Protein AF-A0A936WTS0-F1 (afdb_monomer_lite)

Secondary structure (DSSP, 8-state):
--HHHHHTTEEEEEEEEESSGGGPEEEEEEEEEETTTTEEEEEEES-SSS-HHHHHHHHHHHHHHHHHHHHHHH-

Foldseek 3Di:
DDPVCVVLFFPDKDWDWPDDDPPTAIKMWTWGQDPVVRDIDIDIGSDPPDDSSVRVVVVVVVVVVVVVVVVVVVD

Radius of gyration: 15.1 Å; chains: 1; bounding box: 33×29×47 Å

pLDDT: mean 81.78, std 9.97, range [49.81, 90.56]

Sequence (75 aa):
MNDAQRVAGVIAQQLVRLGAGKRSLAARVVHYHHKESGRIFRFVTNNTKWSPTTVARIYRQRWDIEMLFKRIKQN

Structure (mmCIF, N/CA/C/O backbone):
data_AF-A0A936WTS0-F1
#
_entry.id   AF-A0A936WTS0-F1
#
loop_
_atom_site.group_PDB
_atom_site.id
_atom_site.type_symbol
_atom_site.label_atom_id
_atom_site.label_alt_id
_atom_site.label_comp_id
_atom_site.label_asym_id
_atom_site.label_entity_id
_atom_site.label_seq_id
_atom_site.pdbx_PDB_ins_code
_atom_site.Cartn_x
_atom_site.Cartn_y
_atom_site.Cartn_z
_atom_site.occupancy
_atom_site.B_iso_or_equiv
_atom_site.auth_seq_id
_atom_site.auth_comp_id
_atom_site.auth_asym_id
_atom_site.auth_atom_id
_atom_site.pdbx_PDB_model_num
ATOM 1 N N . MET A 1 1 ? -6.988 -14.372 -10.867 1.00 49.81 1 MET A N 1
ATOM 2 C CA . MET A 1 1 ? -7.175 -13.447 -9.723 1.00 49.81 1 MET A CA 1
ATOM 3 C C . MET A 1 1 ? -7.632 -14.297 -8.543 1.00 49.81 1 MET A C 1
ATOM 5 O O . MET A 1 1 ? -8.689 -14.888 -8.674 1.00 49.81 1 MET A O 1
ATOM 9 N N . ASN A 1 2 ? -6.847 -14.442 -7.467 1.00 57.06 2 ASN A N 1
ATOM 10 C CA . ASN A 1 2 ? -7.184 -15.365 -6.365 1.00 57.06 2 ASN A CA 1
ATOM 11 C C . ASN A 1 2 ? -8.352 -14.837 -5.514 1.00 57.06 2 ASN A C 1
ATOM 13 O O . ASN A 1 2 ? -8.318 -13.682 -5.083 1.00 57.06 2 ASN A O 1
ATOM 17 N N . ASP A 1 3 ? -9.318 -15.698 -5.191 1.00 57.25 3 ASP A N 1
ATOM 18 C CA . ASP A 1 3 ? -10.489 -15.413 -4.344 1.00 57.25 3 ASP A CA 1
ATOM 19 C C . ASP A 1 3 ? -10.150 -14.787 -2.982 1.00 57.25 3 ASP A C 1
ATOM 21 O O . ASP A 1 3 ? -10.839 -13.877 -2.517 1.00 57.25 3 ASP A O 1
ATOM 25 N N . ALA A 1 4 ? -9.008 -15.153 -2.395 1.00 59.09 4 ALA A N 1
ATOM 26 C CA . ALA A 1 4 ? -8.520 -14.578 -1.140 1.00 59.09 4 ALA A CA 1
ATOM 27 C C . ALA A 1 4 ? -8.277 -13.051 -1.201 1.00 59.09 4 ALA A C 1
ATOM 29 O O . ALA A 1 4 ? -8.338 -12.365 -0.180 1.00 59.09 4 ALA A O 1
ATOM 30 N N . GLN A 1 5 ? -8.006 -12.489 -2.387 1.00 56.38 5 GLN A N 1
ATOM 31 C CA . GLN A 1 5 ? -7.749 -11.050 -2.557 1.00 56.38 5 GLN A CA 1
ATOM 32 C C . GLN A 1 5 ? -9.044 -10.230 -2.620 1.00 56.38 5 GLN A C 1
ATOM 34 O O . GLN A 1 5 ? -9.061 -9.085 -2.163 1.00 56.38 5 GLN A O 1
ATOM 39 N N . ARG A 1 6 ? -10.137 -10.829 -3.117 1.00 53.75 6 ARG A N 1
ATOM 40 C CA . ARG A 1 6 ? -11.465 -10.198 -3.171 1.00 53.75 6 ARG A CA 1
ATOM 41 C C . ARG A 1 6 ? -12.077 -10.067 -1.780 1.00 53.75 6 ARG A C 1
ATOM 43 O O . ARG A 1 6 ? -12.586 -9.005 -1.433 1.00 53.75 6 ARG A O 1
ATOM 50 N N . VAL A 1 7 ? -11.947 -11.109 -0.956 1.00 58.00 7 VAL A N 1
ATOM 51 C CA . VAL A 1 7 ? -12.414 -11.097 0.443 1.00 58.00 7 VAL A CA 1
ATOM 52 C C . VAL A 1 7 ? -11.678 -10.030 1.259 1.00 58.00 7 VAL A C 1
ATOM 54 O O . VAL A 1 7 ? -12.284 -9.337 2.077 1.00 58.00 7 VAL A O 1
ATOM 57 N N . ALA A 1 8 ? -10.389 -9.835 0.972 1.00 64.81 8 ALA A N 1
ATOM 58 C CA . ALA A 1 8 ? -9.538 -8.887 1.675 1.00 64.81 8 ALA A CA 1
ATOM 59 C C . ALA A 1 8 ? -9.705 -7.415 1.248 1.00 64.81 8 ALA A C 1
ATOM 61 O O . ALA A 1 8 ? -9.058 -6.558 1.837 1.00 64.81 8 ALA A O 1
ATOM 62 N N . GLY A 1 9 ? -10.545 -7.094 0.257 1.00 75.19 9 GLY A N 1
ATOM 63 C CA . GLY A 1 9 ? -10.800 -5.705 -0.153 1.00 75.19 9 GLY A CA 1
ATOM 64 C C . GLY A 1 9 ? -9.798 -5.126 -1.157 1.00 75.19 9 GLY A C 1
ATOM 65 O O . GLY A 1 9 ? -9.782 -3.917 -1.374 1.00 75.19 9 GLY A O 1
ATOM 66 N N . VAL A 1 10 ? -8.966 -5.949 -1.802 1.00 79.62 10 VAL A N 1
ATOM 67 C CA . VAL A 1 10 ? -8.137 -5.485 -2.925 1.00 79.62 10 VAL A CA 1
ATOM 68 C C . VAL A 1 10 ? -9.022 -5.362 -4.165 1.00 79.62 10 VAL A C 1
ATOM 70 O O . VAL A 1 10 ? -9.543 -6.361 -4.656 1.00 79.62 10 VAL A O 1
ATOM 73 N N . ILE A 1 11 ? -9.178 -4.140 -4.679 1.00 82.56 11 ILE A N 1
ATOM 74 C CA . ILE A 1 11 ? -10.019 -3.859 -5.853 1.00 82.56 11 ILE A CA 1
ATOM 75 C C . ILE A 1 11 ? -9.234 -4.108 -7.139 1.00 82.56 11 ILE A C 1
ATOM 77 O O . ILE A 1 11 ? -9.733 -4.712 -8.084 1.00 82.56 11 ILE A O 1
ATOM 81 N N . ALA A 1 12 ? -7.998 -3.614 -7.186 1.00 81.88 12 ALA A N 1
ATOM 82 C CA . ALA A 1 12 ? -7.180 -3.640 -8.386 1.00 81.88 12 ALA A CA 1
ATOM 83 C C . ALA A 1 12 ? -5.695 -3.536 -8.045 1.00 81.88 12 ALA A C 1
ATOM 85 O O . ALA A 1 12 ? -5.297 -3.090 -6.968 1.00 81.88 12 ALA A O 1
ATOM 86 N N . GLN A 1 13 ? -4.867 -3.934 -8.998 1.00 84.69 13 GLN A N 1
ATOM 87 C CA . GLN A 1 13 ? -3.428 -3.732 -8.960 1.00 84.69 13 GLN A CA 1
ATOM 88 C C . GLN A 1 13 ? -2.938 -3.403 -10.368 1.00 84.69 13 GLN A C 1
ATOM 90 O O . GLN A 1 13 ? -3.461 -3.943 -11.340 1.00 84.69 13 GLN A O 1
ATOM 95 N N . GLN A 1 14 ? -1.932 -2.543 -10.471 1.00 87.69 14 GLN A N 1
ATOM 96 C CA . GLN A 1 14 ? -1.353 -2.133 -11.745 1.00 87.69 14 GLN A CA 1
ATOM 97 C C . GLN A 1 14 ? 0.164 -2.023 -11.620 1.00 87.69 14 GLN A C 1
ATOM 99 O O . GLN A 1 14 ? 0.672 -1.470 -10.647 1.00 87.69 14 GLN A O 1
ATOM 104 N N . LEU A 1 15 ? 0.897 -2.533 -12.608 1.00 88.06 15 LEU A N 1
ATOM 105 C CA . LEU A 1 15 ? 2.330 -2.276 -12.735 1.00 88.06 15 LEU A CA 1
ATOM 106 C C . LEU A 1 15 ? 2.531 -0.897 -13.364 1.00 88.06 15 LEU A C 1
ATOM 108 O O . LEU A 1 15 ? 1.928 -0.577 -14.385 1.00 88.06 15 LEU A O 1
ATOM 112 N N . VAL A 1 16 ? 3.363 -0.076 -12.737 1.00 89.62 16 VAL A N 1
ATOM 113 C CA . VAL A 1 16 ? 3.678 1.281 -13.182 1.00 89.62 16 VAL A CA 1
ATOM 1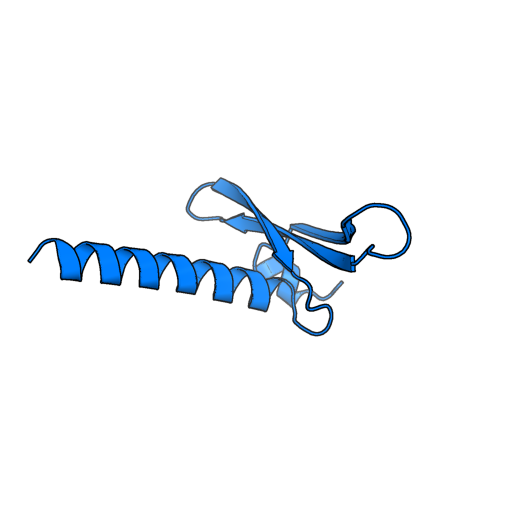14 C C . VAL A 1 16 ? 5.182 1.453 -13.273 1.00 89.62 16 VAL A C 1
ATOM 116 O O . VAL A 1 16 ? 5.945 0.854 -12.519 1.00 89.62 16 VAL A O 1
ATOM 119 N N . ARG A 1 17 ? 5.625 2.295 -14.198 1.00 89.06 17 ARG A N 1
ATOM 120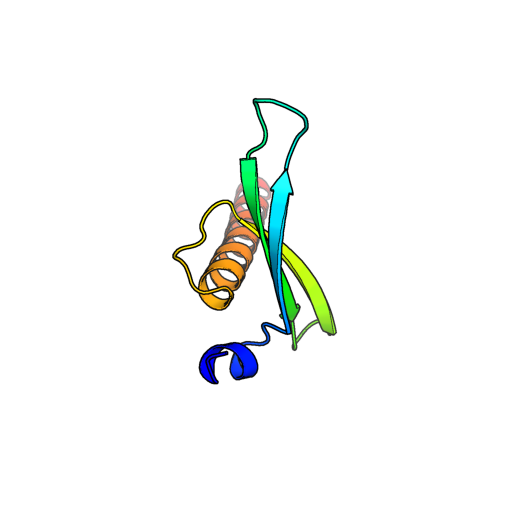 C CA . ARG A 1 17 ? 7.025 2.685 -14.308 1.00 89.06 17 ARG A CA 1
ATOM 121 C C . ARG A 1 17 ? 7.158 4.091 -13.732 1.00 89.06 17 ARG A C 1
ATOM 123 O O . ARG A 1 17 ? 6.537 5.020 -14.234 1.00 89.06 17 ARG A O 1
ATOM 130 N N . LEU A 1 18 ? 7.911 4.225 -12.645 1.00 86.69 18 LEU A N 1
ATOM 131 C CA . LEU A 1 18 ? 8.154 5.498 -11.972 1.00 86.69 18 LEU A CA 1
ATOM 132 C C . LEU A 1 18 ? 9.461 6.107 -12.482 1.00 86.69 18 LEU A C 1
ATOM 134 O O . LEU A 1 18 ? 10.493 5.441 -12.488 1.00 86.69 18 LEU A O 1
ATOM 138 N N . GLY A 1 19 ? 9.423 7.378 -12.881 1.00 84.75 19 GLY A N 1
ATOM 139 C CA . GLY A 1 19 ? 10.584 8.119 -13.384 1.00 84.75 19 GLY A CA 1
ATOM 140 C C . GLY A 1 19 ? 10.729 8.108 -14.911 1.00 84.75 19 GLY A C 1
ATOM 141 O O . GLY A 1 19 ? 10.091 7.324 -15.611 1.00 84.75 19 GLY A O 1
ATOM 142 N N . ALA A 1 20 ? 11.584 8.997 -15.423 1.00 79.88 20 ALA A N 1
ATOM 143 C CA . ALA A 1 20 ? 11.829 9.196 -16.853 1.00 79.88 20 ALA A CA 1
ATOM 144 C C . ALA A 1 20 ? 13.242 8.733 -17.265 1.00 79.88 20 ALA A C 1
ATOM 146 O O . ALA A 1 20 ? 14.215 8.897 -16.523 1.00 79.88 20 ALA A O 1
ATOM 147 N N . GLY A 1 21 ? 13.366 8.158 -18.466 1.00 80.56 21 GLY A N 1
ATOM 148 C CA . GLY A 1 21 ? 14.647 7.742 -19.052 1.00 80.56 21 GLY A CA 1
ATOM 149 C C . GLY A 1 21 ? 15.291 6.510 -18.392 1.00 80.56 21 GLY A C 1
ATOM 150 O O . GLY A 1 21 ? 14.607 5.599 -17.916 1.00 80.56 21 GLY A O 1
ATOM 151 N N . LYS A 1 22 ? 16.635 6.473 -18.365 1.00 78.88 22 LYS A N 1
ATOM 152 C CA . LYS A 1 22 ? 17.443 5.337 -17.862 1.00 78.88 22 LYS A CA 1
ATOM 153 C C . LYS A 1 22 ? 17.270 5.029 -16.366 1.00 78.88 22 LYS A C 1
ATOM 155 O O . LYS A 1 22 ? 17.649 3.949 -15.938 1.00 78.88 22 LYS A O 1
ATOM 160 N N . ARG A 1 23 ? 16.695 5.942 -15.573 1.00 81.75 23 ARG A N 1
ATOM 161 C CA . ARG A 1 23 ? 16.462 5.768 -14.122 1.00 81.75 23 ARG A CA 1
ATOM 162 C C . ARG A 1 23 ? 15.029 5.346 -13.784 1.00 81.75 23 ARG A C 1
ATOM 164 O O . ARG A 1 23 ? 14.568 5.559 -12.668 1.00 81.75 23 ARG A O 1
ATOM 171 N N . SER A 1 24 ? 14.304 4.794 -14.752 1.00 83.38 24 SER A N 1
ATOM 172 C CA . SER A 1 24 ? 12.934 4.354 -14.521 1.00 83.38 24 SER A CA 1
ATOM 173 C C . SER A 1 24 ? 12.885 3.095 -13.647 1.00 83.38 24 SER A C 1
ATOM 175 O O . SER A 1 24 ? 13.532 2.092 -13.940 1.00 83.38 24 SER A O 1
ATOM 177 N N . LEU A 1 25 ? 12.099 3.149 -12.572 1.00 85.56 25 LEU A N 1
ATOM 178 C CA . LEU A 1 25 ? 11.901 2.059 -11.622 1.00 85.56 25 LEU A CA 1
ATOM 179 C C . LEU A 1 25 ? 10.563 1.372 -11.892 1.00 85.56 25 LEU A C 1
ATOM 181 O O . LEU A 1 25 ? 9.519 2.022 -11.954 1.00 85.56 25 LEU A O 1
ATOM 185 N N . ALA A 1 26 ? 10.577 0.047 -12.014 1.00 85.56 26 ALA A N 1
ATOM 186 C CA . ALA A 1 26 ? 9.346 -0.731 -12.023 1.00 85.56 26 ALA A CA 1
ATOM 187 C C . ALA A 1 26 ? 8.741 -0.744 -10.612 1.00 85.56 26 ALA A C 1
ATOM 189 O O . ALA A 1 26 ? 9.380 -1.159 -9.647 1.00 85.56 26 ALA A O 1
ATOM 190 N N . ALA A 1 27 ? 7.501 -0.293 -10.502 1.00 89.62 27 ALA A N 1
ATOM 191 C CA . ALA A 1 27 ? 6.724 -0.314 -9.280 1.00 89.62 27 ALA A CA 1
ATOM 192 C C . ALA A 1 27 ? 5.333 -0.884 -9.555 1.00 89.62 27 ALA A C 1
ATOM 194 O O . ALA A 1 27 ? 4.933 -1.164 -10.684 1.00 89.62 27 ALA A O 1
ATOM 195 N N . ARG A 1 28 ? 4.579 -1.081 -8.488 1.00 89.38 28 ARG A N 1
ATOM 196 C CA . ARG A 1 28 ? 3.237 -1.631 -8.508 1.00 89.38 28 ARG A CA 1
ATOM 197 C C . ARG A 1 28 ? 2.348 -0.776 -7.631 1.00 89.38 28 ARG A C 1
ATOM 199 O O . ARG A 1 28 ? 2.688 -0.493 -6.488 1.00 89.38 28 ARG A O 1
ATOM 206 N N . VAL A 1 29 ? 1.202 -0.391 -8.165 1.00 90.12 29 VAL A N 1
ATOM 207 C CA . VAL A 1 29 ? 0.142 0.292 -7.436 1.00 90.12 29 VAL A CA 1
ATOM 208 C C . VAL A 1 29 ? -0.902 -0.737 -7.037 1.00 90.12 29 VAL A C 1
ATOM 210 O O . VAL A 1 29 ? -1.347 -1.532 -7.862 1.00 90.12 29 VAL A O 1
ATOM 213 N N . VAL A 1 30 ? -1.288 -0.731 -5.768 1.00 89.88 30 VAL A N 1
ATOM 214 C CA . VAL A 1 30 ? -2.334 -1.581 -5.202 1.00 89.88 30 VAL A CA 1
ATOM 215 C C . VAL A 1 30 ? -3.481 -0.687 -4.752 1.00 89.88 30 VAL A C 1
ATOM 217 O O . VAL A 1 30 ? -3.285 0.200 -3.924 1.00 89.88 30 VAL A O 1
ATOM 220 N N . HIS A 1 31 ? -4.675 -0.923 -5.291 1.00 89.81 31 HIS A N 1
ATOM 221 C CA . HIS A 1 31 ? -5.910 -0.269 -4.872 1.00 89.81 31 HIS A CA 1
ATOM 222 C C . HIS A 1 31 ? -6.610 -1.131 -3.827 1.00 89.81 31 HIS A C 1
ATOM 224 O O . HIS A 1 31 ? -7.008 -2.267 -4.097 1.00 89.81 31 HIS A O 1
ATOM 230 N N . TYR A 1 32 ? -6.765 -0.574 -2.634 1.00 88.62 32 TYR A N 1
ATOM 231 C CA . TYR A 1 32 ? -7.331 -1.248 -1.480 1.00 88.62 32 TYR A CA 1
ATOM 232 C C . TYR A 1 32 ? -8.552 -0.486 -0.969 1.00 88.62 32 TYR A C 1
ATOM 234 O O . TYR A 1 32 ? -8.467 0.700 -0.659 1.00 88.62 32 TYR A O 1
ATOM 242 N N . HIS A 1 33 ? -9.685 -1.171 -0.871 1.00 86.50 33 HIS A N 1
ATOM 243 C CA . HIS A 1 33 ? -10.905 -0.650 -0.276 1.00 86.50 33 HIS A CA 1
ATOM 244 C C . HIS A 1 33 ? -10.921 -0.947 1.218 1.00 86.50 33 HIS A C 1
ATOM 246 O O . HIS A 1 33 ? -11.004 -2.106 1.633 1.00 86.50 33 HIS A O 1
ATOM 252 N N . HIS A 1 34 ? -10.878 0.096 2.038 1.00 82.56 34 HIS A N 1
ATOM 253 C CA . HIS A 1 34 ? -11.036 -0.065 3.472 1.00 82.56 34 HIS A CA 1
ATOM 254 C C . HIS A 1 34 ? -12.524 -0.068 3.825 1.00 82.56 34 HIS A C 1
ATOM 256 O O . HIS 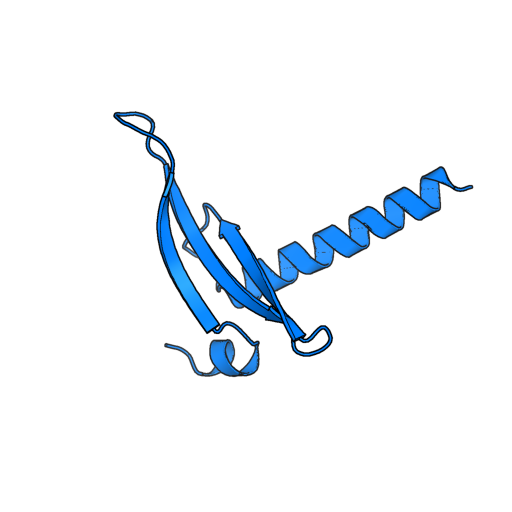A 1 34 ? -13.164 0.980 3.825 1.00 82.56 34 HIS A O 1
ATOM 262 N N . LYS A 1 35 ? -13.073 -1.252 4.124 1.00 78.56 35 LYS A N 1
ATOM 263 C CA . LYS A 1 35 ? -14.506 -1.432 4.412 1.00 78.56 35 LYS A CA 1
ATOM 264 C C . LYS A 1 35 ? -14.999 -0.584 5.589 1.00 78.56 35 LYS A C 1
ATOM 266 O O . LYS A 1 35 ? -16.101 -0.066 5.516 1.00 78.56 35 LYS A O 1
ATOM 271 N N . GLU A 1 36 ? -14.187 -0.412 6.631 1.00 79.62 36 GLU A N 1
ATOM 272 C CA . GLU A 1 36 ? -14.604 0.303 7.848 1.00 79.62 36 GLU A CA 1
ATOM 273 C C . GLU A 1 36 ? -14.673 1.822 7.659 1.00 79.62 36 GLU A C 1
ATOM 275 O O . GLU A 1 36 ? -15.516 2.474 8.260 1.00 79.62 36 GLU A O 1
ATOM 280 N N . SER A 1 37 ? -13.804 2.402 6.822 1.00 79.38 37 SER A N 1
ATOM 281 C CA . SER A 1 37 ? -13.806 3.854 6.577 1.00 79.38 37 SER A CA 1
ATOM 282 C C . SER A 1 37 ? -14.479 4.251 5.264 1.00 79.38 37 SER A C 1
ATOM 284 O O . SER A 1 37 ? -14.614 5.441 4.997 1.00 79.38 37 SER A O 1
ATOM 286 N N . GLY A 1 38 ? -14.835 3.284 4.410 1.00 82.00 38 GLY A N 1
ATOM 287 C CA . GLY A 1 38 ? -15.358 3.518 3.059 1.00 82.00 38 GLY A CA 1
ATOM 288 C C . GLY A 1 38 ? -14.356 4.169 2.097 1.00 82.00 38 GLY A C 1
ATOM 289 O O . GLY A 1 38 ? -14.722 4.576 0.997 1.00 82.00 38 GLY A O 1
ATOM 290 N N . ARG A 1 39 ? -13.082 4.309 2.492 1.00 86.19 39 ARG A N 1
ATOM 291 C CA . ARG A 1 39 ? -12.055 5.005 1.701 1.00 86.19 39 ARG A CA 1
ATOM 292 C C . ARG A 1 39 ? -11.258 4.026 0.847 1.00 86.19 39 ARG A C 1
ATOM 294 O O . ARG A 1 39 ? -10.889 2.935 1.284 1.00 86.19 39 ARG A O 1
ATOM 301 N N . ILE A 1 40 ? -10.928 4.464 -0.367 1.00 87.38 40 ILE A N 1
ATOM 302 C CA . ILE A 1 40 ? -10.021 3.750 -1.267 1.00 87.38 40 ILE A CA 1
ATOM 303 C C . ILE A 1 40 ? -8.605 4.279 -1.052 1.00 87.38 40 ILE A C 1
ATOM 305 O O . ILE A 1 40 ? -8.326 5.458 -1.266 1.00 87.38 40 ILE A O 1
ATOM 309 N N . PHE A 1 41 ? -7.701 3.387 -0.671 1.00 87.31 41 PHE A N 1
ATOM 310 C CA . PHE A 1 41 ? -6.280 3.663 -0.532 1.00 87.31 41 PHE A CA 1
ATOM 311 C C . PHE A 1 41 ? -5.516 3.153 -1.751 1.00 87.31 41 PHE A C 1
ATOM 313 O O . PHE A 1 41 ? -5.820 2.092 -2.300 1.00 87.31 41 PHE A O 1
ATOM 320 N N . ARG A 1 42 ? -4.500 3.911 -2.170 1.00 90.06 42 ARG A N 1
ATOM 321 C CA . ARG A 1 42 ? -3.566 3.508 -3.226 1.00 90.06 42 ARG A CA 1
ATOM 322 C C . ARG A 1 42 ? -2.180 3.380 -2.622 1.00 90.06 42 ARG A C 1
ATOM 324 O O . ARG A 1 42 ? -1.615 4.365 -2.156 1.00 90.06 42 ARG A O 1
ATOM 331 N N . PHE A 1 43 ? -1.643 2.170 -2.634 1.00 89.31 43 PHE A N 1
ATOM 332 C CA . PHE A 1 43 ? -0.311 1.875 -2.123 1.00 89.31 43 PHE A CA 1
ATOM 333 C C . PHE A 1 43 ? 0.647 1.645 -3.281 1.00 89.31 43 PHE A C 1
ATOM 335 O O . PHE A 1 43 ? 0.335 0.883 -4.191 1.00 89.31 43 PHE A O 1
ATOM 342 N N . VAL A 1 44 ? 1.815 2.281 -3.241 1.00 90.06 44 VAL A N 1
ATOM 343 C CA . VAL A 1 44 ? 2.875 2.090 -4.236 1.00 90.06 44 VAL A CA 1
ATOM 344 C C . VAL A 1 44 ? 3.953 1.212 -3.621 1.00 90.06 44 VAL A C 1
ATOM 346 O O . VAL A 1 44 ? 4.485 1.532 -2.565 1.00 90.06 44 VAL A O 1
ATOM 349 N N . THR A 1 45 ? 4.288 0.104 -4.270 1.00 88.19 45 THR A N 1
ATOM 350 C CA . THR A 1 45 ? 5.322 -0.823 -3.810 1.00 88.19 45 THR A CA 1
ATOM 351 C C . THR A 1 45 ? 6.284 -1.169 -4.938 1.00 88.19 45 THR A C 1
ATOM 353 O O . THR A 1 45 ? 5.878 -1.354 -6.081 1.00 88.19 45 THR A O 1
ATOM 356 N N . ASN A 1 46 ? 7.571 -1.278 -4.622 1.00 87.44 46 ASN A N 1
ATOM 357 C CA . ASN A 1 46 ? 8.575 -1.853 -5.521 1.00 87.44 46 ASN A CA 1
ATOM 358 C C . ASN A 1 46 ? 8.556 -3.394 -5.497 1.00 87.44 46 ASN A C 1
ATOM 360 O O . ASN A 1 46 ? 9.205 -4.034 -6.319 1.00 87.44 46 ASN A O 1
ATOM 364 N N . ASN A 1 47 ? 7.818 -4.000 -4.561 1.00 83.12 47 ASN A N 1
ATOM 365 C CA . ASN A 1 47 ? 7.805 -5.438 -4.365 1.00 83.12 47 ASN A CA 1
ATOM 366 C C . ASN A 1 47 ? 6.647 -6.091 -5.129 1.00 83.12 47 ASN A C 1
ATOM 368 O O . ASN A 1 47 ? 5.467 -5.960 -4.791 1.00 83.12 47 ASN A O 1
ATOM 372 N N . THR A 1 48 ? 7.001 -6.839 -6.167 1.00 79.50 48 THR A N 1
ATOM 373 C CA . THR A 1 48 ? 6.061 -7.581 -7.014 1.00 79.50 48 THR A CA 1
ATOM 374 C C . THR A 1 48 ? 5.780 -8.996 -6.514 1.00 79.50 48 THR A C 1
ATOM 376 O O . THR A 1 48 ? 4.786 -9.586 -6.927 1.00 79.50 48 THR A O 1
ATOM 379 N N . LYS A 1 49 ? 6.599 -9.532 -5.598 1.00 83.12 49 LYS A N 1
ATOM 380 C CA . LYS A 1 49 ? 6.461 -10.902 -5.075 1.00 83.12 49 LYS A CA 1
ATOM 381 C C . LYS A 1 49 ? 5.351 -11.027 -4.036 1.00 83.12 49 LYS A C 1
ATOM 3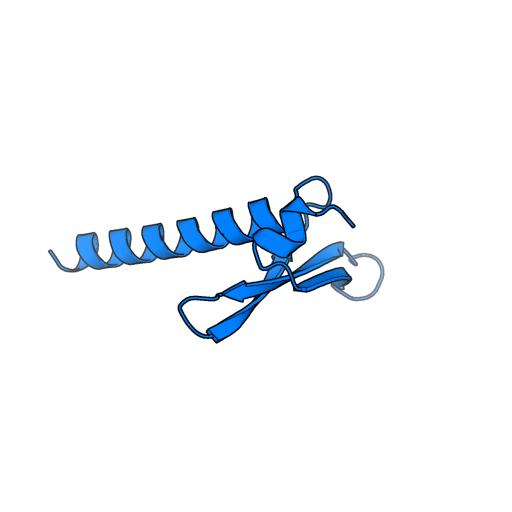83 O O . LYS A 1 49 ? 4.765 -12.091 -3.872 1.00 83.12 49 LYS A O 1
ATOM 388 N N . TRP A 1 50 ? 5.075 -9.956 -3.297 1.00 84.44 50 TRP A N 1
ATOM 389 C CA . TRP A 1 50 ? 4.093 -9.997 -2.218 1.00 84.44 50 TRP A CA 1
ATOM 390 C C . TRP A 1 50 ? 2.660 -9.856 -2.717 1.00 84.44 50 TRP A C 1
ATOM 392 O O . TRP A 1 50 ? 2.363 -9.148 -3.685 1.00 84.44 50 TRP A O 1
ATOM 402 N N . SER A 1 51 ? 1.736 -10.495 -2.000 1.00 86.00 51 SER A N 1
ATOM 403 C CA . SER A 1 51 ? 0.314 -10.319 -2.269 1.00 86.00 51 SER A CA 1
ATOM 404 C C . SER A 1 51 ? -0.102 -8.858 -2.003 1.00 86.00 51 SER A C 1
ATOM 406 O O . SER A 1 51 ? 0.416 -8.229 -1.074 1.00 86.00 51 SER A O 1
ATOM 408 N N . PRO A 1 52 ? -1.040 -8.294 -2.784 1.00 83.12 52 PRO A N 1
ATOM 409 C CA . PRO A 1 52 ? -1.520 -6.931 -2.562 1.00 83.12 52 PRO A CA 1
ATOM 410 C C . PRO A 1 52 ? -2.172 -6.766 -1.177 1.00 83.12 52 PRO A C 1
ATOM 412 O O . PRO A 1 52 ? -2.049 -5.710 -0.560 1.00 83.12 52 PRO A O 1
ATOM 415 N N . THR A 1 53 ? -2.770 -7.832 -0.635 1.00 84.94 53 THR A N 1
ATOM 416 C CA . THR A 1 53 ? -3.289 -7.877 0.739 1.00 84.94 53 THR A CA 1
ATOM 417 C C . THR A 1 53 ? -2.183 -7.713 1.781 1.00 84.94 53 THR A C 1
ATOM 419 O O . THR A 1 53 ? -2.336 -6.954 2.737 1.00 84.94 53 THR A O 1
ATOM 422 N N . THR A 1 54 ? -1.047 -8.394 1.594 1.00 88.38 54 THR A N 1
ATOM 423 C CA . THR A 1 54 ? 0.118 -8.274 2.484 1.00 88.38 54 THR A CA 1
ATOM 424 C C . THR A 1 54 ? 0.635 -6.841 2.498 1.00 88.38 54 THR A C 1
ATOM 426 O O . THR A 1 54 ? 0.882 -6.296 3.570 1.00 88.38 54 THR A O 1
ATOM 429 N N . VAL A 1 55 ? 0.737 -6.212 1.323 1.00 88.00 55 VAL A N 1
ATOM 430 C CA . VAL A 1 55 ? 1.152 -4.809 1.195 1.00 88.00 55 VAL A CA 1
ATOM 431 C C . VAL A 1 55 ? 0.193 -3.901 1.969 1.00 88.00 55 VAL A C 1
ATOM 433 O O . VAL A 1 55 ? 0.641 -3.143 2.823 1.00 88.00 55 VAL A O 1
ATOM 436 N N . ALA A 1 56 ? -1.121 -4.031 1.760 1.00 86.19 56 ALA A N 1
ATOM 437 C CA . ALA A 1 56 ? -2.116 -3.234 2.482 1.00 86.19 56 ALA A CA 1
ATOM 438 C C . ALA A 1 56 ? -2.038 -3.417 4.012 1.00 86.19 56 ALA A C 1
ATOM 440 O O . ALA A 1 56 ? -2.171 -2.451 4.762 1.00 86.19 56 ALA A O 1
ATOM 441 N N . ARG A 1 57 ? -1.774 -4.641 4.492 1.00 86.62 57 ARG A N 1
ATOM 442 C CA . ARG A 1 57 ? -1.595 -4.920 5.925 1.00 86.62 57 ARG A CA 1
ATOM 443 C C . ARG A 1 57 ? -0.353 -4.239 6.505 1.00 86.62 57 ARG A C 1
ATOM 445 O O . ARG A 1 57 ? -0.448 -3.662 7.581 1.00 86.62 57 ARG A O 1
ATOM 452 N N . ILE A 1 58 ? 0.773 -4.260 5.792 1.00 88.38 58 ILE A N 1
ATOM 453 C CA . ILE A 1 58 ? 2.002 -3.565 6.213 1.00 88.38 58 ILE A CA 1
ATOM 454 C C . ILE A 1 58 ? 1.758 -2.054 6.297 1.00 88.38 58 ILE A C 1
ATOM 456 O O . ILE A 1 58 ? 2.169 -1.406 7.258 1.00 88.38 58 ILE A O 1
ATOM 460 N N . TYR A 1 59 ? 1.042 -1.487 5.322 1.00 85.88 59 TYR A N 1
ATOM 461 C CA . TYR A 1 59 ? 0.683 -0.070 5.357 1.00 85.88 59 TYR A CA 1
ATOM 462 C C . TYR A 1 59 ? -0.256 0.284 6.518 1.00 85.88 59 TYR A C 1
ATOM 464 O O . TYR A 1 59 ? -0.110 1.368 7.075 1.00 85.88 59 TYR A O 1
ATOM 472 N N . ARG A 1 60 ? -1.151 -0.623 6.939 1.00 83.94 60 ARG A N 1
ATOM 473 C CA . ARG A 1 60 ? -1.924 -0.452 8.183 1.00 83.94 60 ARG A CA 1
ATOM 474 C C . ARG A 1 60 ? -1.029 -0.444 9.422 1.00 83.94 60 ARG A C 1
ATOM 476 O O . ARG A 1 60 ? -1.113 0.491 10.204 1.00 83.94 60 ARG A O 1
ATOM 483 N N . GLN A 1 61 ? -0.122 -1.413 9.553 1.00 87.38 61 GLN A N 1
ATOM 484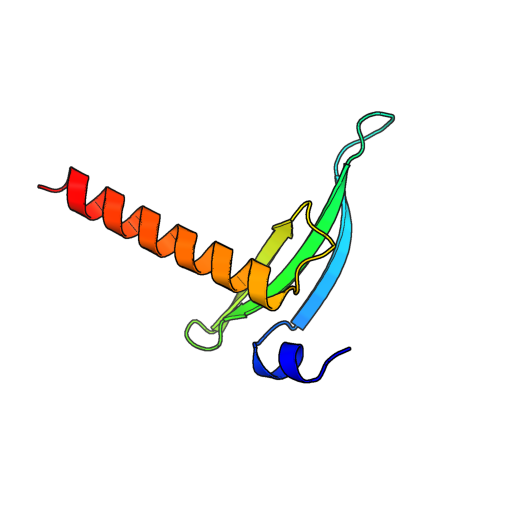 C CA . GLN A 1 61 ? 0.808 -1.479 10.693 1.00 87.38 61 GLN A CA 1
ATOM 485 C C . GLN A 1 61 ? 1.674 -0.217 10.817 1.00 87.38 61 GLN A C 1
ATOM 487 O O . GLN A 1 61 ? 2.013 0.212 11.916 1.00 87.38 61 GLN A O 1
ATOM 492 N N . ARG A 1 62 ? 2.010 0.423 9.690 1.00 86.88 62 ARG A N 1
ATOM 493 C CA . ARG A 1 62 ? 2.721 1.706 9.692 1.00 86.88 62 ARG A CA 1
ATOM 494 C C . ARG A 1 62 ? 1.926 2.828 10.377 1.00 86.88 62 ARG A C 1
ATOM 496 O O . ARG A 1 62 ? 2.546 3.670 11.021 1.00 86.88 62 ARG A O 1
ATOM 503 N N . TRP A 1 63 ? 0.597 2.856 10.256 1.00 83.31 63 TRP A N 1
ATOM 504 C CA . TRP A 1 63 ? -0.242 3.843 10.953 1.00 83.31 63 TRP A CA 1
ATOM 505 C C . TRP A 1 63 ? -0.253 3.621 12.466 1.00 83.31 63 TRP A C 1
ATOM 507 O O . TRP A 1 63 ? -0.198 4.589 13.224 1.00 83.31 63 TRP A O 1
ATOM 517 N N . ASP A 1 64 ? -0.252 2.364 12.910 1.00 83.50 64 ASP A N 1
ATOM 518 C CA . ASP A 1 64 ? -0.195 2.030 14.337 1.00 83.50 64 ASP A CA 1
ATOM 519 C C . ASP A 1 64 ? 1.120 2.509 14.970 1.00 83.50 64 ASP A C 1
ATOM 521 O O . ASP A 1 64 ? 1.126 3.074 16.065 1.00 83.50 64 ASP A O 1
ATOM 525 N N . ILE A 1 65 ? 2.234 2.374 14.238 1.00 87.12 65 ILE A N 1
ATOM 526 C CA . ILE A 1 65 ? 3.542 2.904 14.650 1.00 87.12 65 ILE A CA 1
ATOM 527 C C . ILE A 1 65 ? 3.499 4.435 14.785 1.00 87.12 65 ILE A C 1
ATOM 529 O O . ILE A 1 65 ? 4.042 4.988 15.741 1.00 87.12 65 ILE A O 1
ATOM 533 N N . GLU A 1 66 ? 2.840 5.143 13.863 1.00 85.06 66 GLU A N 1
ATOM 534 C CA . GLU A 1 66 ? 2.698 6.601 13.952 1.00 85.06 66 GLU A CA 1
ATOM 535 C C . GLU A 1 66 ? 1.920 7.020 15.210 1.00 85.06 66 GLU A C 1
ATOM 537 O O . GLU A 1 66 ? 2.314 7.962 15.901 1.00 85.06 66 GLU A O 1
ATOM 542 N N . MET A 1 67 ? 0.847 6.298 15.551 1.00 84.75 67 MET A N 1
ATOM 543 C CA . MET A 1 67 ? 0.086 6.541 16.780 1.00 84.75 67 MET A CA 1
ATOM 544 C C . MET A 1 67 ? 0.907 6.258 18.040 1.00 84.75 67 MET A C 1
ATOM 546 O O . MET A 1 67 ? 0.818 7.024 19.001 1.00 84.75 67 MET A O 1
ATOM 550 N N . LEU A 1 68 ? 1.737 5.211 18.033 1.00 85.81 68 LEU A N 1
ATOM 551 C CA . LEU A 1 68 ? 2.660 4.919 19.130 1.00 85.81 68 LEU A CA 1
ATOM 552 C C . LEU A 1 68 ? 3.631 6.086 19.361 1.00 85.81 68 LEU A C 1
ATOM 554 O O . LEU A 1 68 ? 3.741 6.576 20.483 1.00 85.81 68 LEU A O 1
ATOM 558 N N . PHE A 1 69 ? 4.283 6.582 18.305 1.00 87.06 69 PHE A N 1
ATOM 559 C CA . PHE A 1 69 ? 5.205 7.717 18.422 1.00 87.06 69 PHE A CA 1
ATOM 560 C C . PHE A 1 69 ? 4.511 9.010 18.857 1.00 87.06 69 PHE A C 1
ATOM 562 O O . PHE A 1 69 ? 5.109 9.780 19.607 1.00 87.06 69 PHE A O 1
ATOM 569 N N . LYS A 1 70 ? 3.263 9.249 18.428 1.00 86.31 70 LYS A N 1
ATOM 570 C CA . LYS A 1 70 ? 2.466 10.381 18.930 1.00 86.31 70 LYS A CA 1
ATOM 571 C C . LYS A 1 70 ? 2.247 10.276 20.436 1.00 86.31 70 LYS A C 1
ATOM 573 O O . LYS A 1 70 ? 2.502 11.243 21.134 1.00 86.31 70 LYS A O 1
ATOM 578 N N . ARG A 1 71 ? 1.859 9.101 20.945 1.00 85.62 71 ARG A N 1
ATOM 579 C CA . ARG A 1 71 ? 1.659 8.879 22.389 1.00 85.62 71 ARG A CA 1
ATOM 580 C C . ARG A 1 71 ? 2.946 9.048 23.197 1.00 85.62 71 ARG A C 1
ATOM 582 O O . ARG A 1 71 ? 2.904 9.678 24.242 1.00 85.62 71 ARG A O 1
ATOM 589 N N . ILE A 1 72 ? 4.078 8.534 22.705 1.00 90.56 72 ILE A N 1
ATOM 590 C CA . ILE A 1 72 ? 5.375 8.643 23.399 1.00 90.56 72 ILE A CA 1
ATOM 591 C C . ILE A 1 72 ? 5.818 10.103 23.548 1.00 90.56 72 ILE A C 1
ATOM 593 O O . ILE A 1 72 ? 6.364 10.453 24.580 1.00 90.56 72 ILE A O 1
ATOM 597 N N . LYS A 1 73 ? 5.595 10.947 22.533 1.00 86.12 73 LYS A N 1
ATOM 598 C CA . LYS A 1 73 ? 5.993 12.366 22.562 1.00 86.12 73 LYS A CA 1
ATOM 599 C C . LYS A 1 73 ? 5.030 13.273 23.335 1.00 86.12 73 LYS A C 1
ATOM 601 O O . LYS A 1 73 ? 5.351 14.439 23.533 1.00 86.12 73 LYS A O 1
ATOM 606 N N . GLN A 1 74 ? 3.839 12.776 23.669 1.00 75.25 74 GLN A N 1
ATOM 607 C CA . GLN A 1 74 ? 2.818 13.531 24.397 1.00 75.25 74 GLN A CA 1
ATOM 608 C C . GLN A 1 74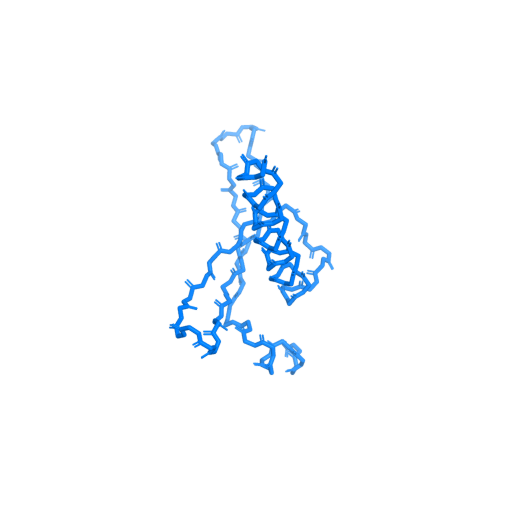 ? 2.959 13.397 25.925 1.00 75.25 74 GLN A C 1
ATOM 610 O O . GLN A 1 74 ? 2.362 14.200 26.639 1.00 75.25 74 GLN A O 1
ATOM 615 N N . ASN A 1 75 ? 3.711 12.394 26.395 1.00 53.84 75 ASN A N 1
ATOM 616 C CA . ASN A 1 75 ? 4.151 12.232 27.786 1.00 53.84 75 ASN A CA 1
ATOM 617 C C . ASN A 1 75 ? 5.516 12.893 27.991 1.00 53.84 75 ASN A C 1
ATOM 619 O O . ASN A 1 75 ? 5.765 13.334 29.131 1.00 53.84 75 ASN A O 1
#